Protein AF-A0A517IV45-F1 (afdb_monomer_lite)

Foldseek 3Di:
DVVVVVVVVVVVVVVVVVVVVVVVVVVVVVVVQVVVLVVVQVVCVVPPPPDDHDDWPDWDQDPVRDIDTDD

Secondary structure (DSSP, 8-state):
-HHHHHHHHHHHHHHHHHHHHHHHHHHHHHHHHHHHHHHHHHHHHHHSTT-------EEEE-TTS-EEEE-

Structure (mmCIF, N/CA/C/O backbone):
data_AF-A0A517IV45-F1
#
_entry.id   AF-A0A517IV45-F1
#
loop_
_atom_site.group_PDB
_atom_site.id
_atom_site.type_symbol
_atom_site.label_atom_id
_atom_site.label_alt_id
_atom_site.label_comp_id
_atom_site.label_asym_id
_atom_site.label_entity_id
_atom_site.label_seq_id
_atom_site.pdbx_PDB_ins_code
_atom_site.Cartn_x
_atom_site.Cartn_y
_atom_site.Cartn_z
_atom_site.occupancy
_atom_site.B_iso_or_equiv
_atom_site.auth_seq_id
_atom_site.auth_comp_id
_atom_site.auth_asym_id
_atom_site.auth_atom_id
_atom_site.pdbx_PDB_model_num
ATOM 1 N N . MET A 1 1 ? -20.949 2.810 39.994 1.00 59.72 1 MET A N 1
ATOM 2 C CA . MET A 1 1 ? -19.974 3.826 39.532 1.00 59.72 1 MET A CA 1
ATOM 3 C C 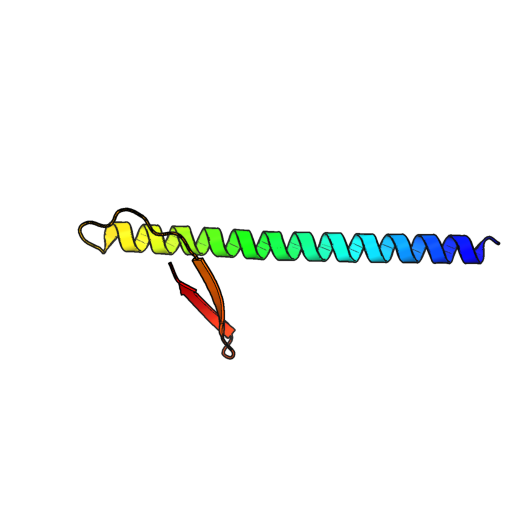. MET A 1 1 ? -18.708 3.192 38.946 1.00 59.72 1 MET A C 1
ATOM 5 O O . MET A 1 1 ? -18.541 3.273 37.740 1.00 59.72 1 MET A O 1
ATOM 9 N N . LYS A 1 2 ? -17.879 2.468 39.720 1.00 64.00 2 LYS A N 1
ATOM 10 C CA . LYS A 1 2 ? -16.589 1.900 39.250 1.00 64.00 2 LYS A CA 1
ATOM 11 C C . LYS A 1 2 ? -16.678 0.947 38.037 1.00 64.00 2 LYS A C 1
ATOM 13 O O . LYS A 1 2 ? -15.872 1.059 37.125 1.00 64.00 2 LYS A O 1
ATOM 18 N N . LYS A 1 3 ? -17.700 0.079 37.965 1.00 71.50 3 LYS A N 1
ATOM 19 C CA . LYS A 1 3 ? -17.909 -0.837 36.818 1.00 71.50 3 LYS A CA 1
ATOM 20 C C . LYS A 1 3 ? -18.182 -0.112 35.487 1.00 71.50 3 LYS A C 1
ATOM 22 O O . LYS A 1 3 ? -17.742 -0.587 34.450 1.00 71.50 3 LYS A O 1
ATOM 27 N N . LYS A 1 4 ? -18.852 1.053 35.514 1.00 78.94 4 LYS A N 1
ATOM 28 C CA . LYS A 1 4 ? -19.082 1.878 34.310 1.00 78.94 4 LYS A CA 1
ATOM 29 C C . LYS A 1 4 ? -17.778 2.507 33.803 1.00 78.94 4 LYS A C 1
ATOM 31 O O . LYS A 1 4 ? -17.553 2.517 32.603 1.00 78.94 4 LYS A O 1
ATOM 36 N N . TYR A 1 5 ? -16.900 2.955 34.706 1.00 87.56 5 TYR A N 1
ATOM 37 C CA . TYR A 1 5 ? -15.569 3.458 34.341 1.00 87.56 5 TYR A CA 1
ATOM 38 C C . TYR A 1 5 ? -14.682 2.371 33.732 1.00 87.56 5 TYR A C 1
ATOM 40 O O . TYR A 1 5 ? -14.048 2.614 32.713 1.00 87.56 5 TYR A O 1
ATOM 48 N N . ILE A 1 6 ? -14.689 1.162 34.303 1.00 90.06 6 ILE A N 1
ATOM 49 C CA . ILE A 1 6 ? -13.975 0.012 33.727 1.00 90.06 6 ILE A CA 1
ATOM 50 C C . ILE A 1 6 ? -14.488 -0.275 32.310 1.00 90.06 6 ILE A C 1
ATOM 52 O O . ILE A 1 6 ? -13.689 -0.450 31.398 1.00 90.06 6 ILE A O 1
ATOM 56 N N . LEU A 1 7 ? -15.809 -0.252 32.105 1.00 90.62 7 LEU A N 1
ATOM 57 C CA . LEU A 1 7 ? -16.401 -0.471 30.785 1.00 90.62 7 LEU A CA 1
ATOM 58 C C . LEU A 1 7 ? -15.963 0.601 29.773 1.00 90.62 7 LEU A C 1
ATOM 60 O O . LEU A 1 7 ? -15.577 0.257 28.661 1.00 90.62 7 LEU A O 1
ATOM 64 N N . ILE A 1 8 ? -15.946 1.879 30.165 1.00 93.12 8 ILE A N 1
ATOM 65 C CA . ILE A 1 8 ? -15.466 2.975 29.306 1.00 93.12 8 ILE A CA 1
ATOM 66 C C . ILE A 1 8 ? -13.988 2.781 28.938 1.00 93.12 8 ILE A C 1
ATOM 68 O O . ILE A 1 8 ? -13.633 2.911 27.770 1.00 93.12 8 ILE A O 1
ATOM 72 N N . ILE A 1 9 ? -13.134 2.426 29.902 1.00 93.75 9 ILE A N 1
ATOM 73 C CA . ILE A 1 9 ? -11.702 2.190 29.658 1.00 93.75 9 ILE A CA 1
ATOM 74 C C . ILE A 1 9 ? -11.501 1.047 28.656 1.00 93.75 9 ILE A C 1
ATOM 76 O O . ILE A 1 9 ? -10.719 1.185 27.719 1.00 93.75 9 ILE A O 1
ATOM 80 N N . VAL A 1 10 ? -12.240 -0.055 28.807 1.00 94.56 10 VAL A N 1
ATOM 81 C CA . VAL A 1 10 ? -12.174 -1.190 27.873 1.00 94.56 10 VAL A CA 1
ATOM 82 C C . VAL A 1 10 ? -12.580 -0.766 26.459 1.00 94.56 10 VAL A C 1
ATOM 84 O O . VAL A 1 10 ? -11.890 -1.108 25.502 1.00 94.56 10 VAL A O 1
ATOM 87 N N . VAL A 1 11 ? -13.646 0.026 26.314 1.00 95.56 11 VAL A N 1
ATOM 88 C CA . VAL A 1 11 ? -14.082 0.540 25.004 1.00 95.56 11 VAL A CA 1
ATOM 89 C C . VAL A 1 11 ? -13.003 1.416 24.362 1.00 95.56 11 VAL A C 1
ATOM 91 O O . VAL A 1 11 ? -12.704 1.245 23.182 1.00 95.56 11 VAL A O 1
ATOM 94 N N . VAL A 1 12 ? -12.370 2.306 25.131 1.00 96.44 12 VAL A N 1
ATOM 95 C CA . VAL A 1 12 ? -11.280 3.163 24.632 1.00 96.44 12 VAL A CA 1
ATOM 96 C C . VAL A 1 12 ? -10.088 2.329 24.155 1.00 96.44 12 VAL A C 1
ATOM 98 O O . VAL A 1 12 ? -9.549 2.598 23.082 1.00 96.44 12 VAL A O 1
ATOM 101 N N . ILE A 1 13 ? -9.709 1.285 24.900 1.00 96.62 13 ILE A N 1
ATOM 102 C CA . ILE A 1 13 ? -8.621 0.376 24.509 1.00 96.62 13 ILE A CA 1
ATOM 103 C C . ILE A 1 13 ? -8.955 -0.338 23.195 1.00 96.62 13 ILE A C 1
ATOM 105 O O . ILE A 1 13 ? -8.115 -0.390 22.299 1.00 96.62 13 ILE A O 1
ATOM 109 N N . ILE A 1 14 ? -10.182 -0.847 23.046 1.00 96.94 14 ILE A N 1
ATOM 110 C CA . ILE A 1 14 ? -10.617 -1.531 21.819 1.00 96.94 14 ILE A CA 1
ATOM 111 C C . ILE A 1 14 ? -10.544 -0.585 20.617 1.00 96.94 14 ILE A C 1
ATOM 113 O O . ILE A 1 14 ? -10.001 -0.961 19.579 1.00 96.94 14 ILE A O 1
ATOM 117 N N . ILE A 1 15 ? -11.031 0.651 20.757 1.00 96.75 15 ILE A N 1
ATOM 118 C CA . ILE A 1 15 ? -10.953 1.656 19.688 1.00 96.75 15 ILE A CA 1
ATOM 119 C C . ILE A 1 15 ? -9.489 1.927 19.320 1.00 96.75 15 ILE A C 1
ATOM 121 O O . ILE A 1 15 ? -9.147 1.923 18.137 1.00 96.75 15 ILE A O 1
ATOM 125 N N . GLY A 1 16 ? -8.613 2.092 20.316 1.00 96.38 16 GLY A N 1
ATOM 126 C CA . GLY A 1 16 ? -7.179 2.285 20.094 1.00 96.38 16 GLY A CA 1
ATOM 127 C C . GLY A 1 16 ? -6.543 1.136 19.306 1.00 96.38 16 GLY A C 1
ATOM 128 O O . GLY A 1 16 ? -5.842 1.376 18.323 1.00 96.38 16 GLY A O 1
ATOM 129 N N . LEU A 1 17 ? -6.845 -0.112 19.673 1.00 96.62 17 LEU A N 1
ATOM 130 C CA . LEU A 1 17 ? -6.341 -1.298 18.974 1.00 96.62 17 LEU A CA 1
ATOM 131 C C . LEU A 1 17 ? -6.816 -1.364 17.516 1.00 96.62 17 LEU A C 1
ATOM 133 O O . LEU A 1 17 ? -6.016 -1.665 16.631 1.00 96.62 17 LEU A O 1
ATOM 137 N N . VAL A 1 18 ? -8.086 -1.041 17.245 1.00 96.12 18 VAL A N 1
ATOM 138 C CA . VAL A 1 18 ? -8.639 -1.032 15.878 1.00 96.12 18 VAL A CA 1
ATOM 139 C C . VAL A 1 18 ? -7.944 0.016 15.006 1.00 96.12 18 VAL A C 1
ATOM 141 O O . VAL A 1 18 ? -7.591 -0.276 13.862 1.00 96.12 18 VAL A O 1
ATOM 144 N N . VAL A 1 19 ? -7.695 1.215 15.543 1.00 95.69 19 VAL A N 1
ATOM 145 C CA . VAL A 1 19 ? -6.996 2.288 14.816 1.00 95.69 19 VAL A CA 1
ATOM 146 C C . VAL A 1 19 ? -5.559 1.884 14.485 1.00 95.69 19 VAL A C 1
ATOM 148 O O . VAL A 1 19 ? -5.133 2.035 13.339 1.00 95.69 19 VAL A O 1
ATOM 151 N N . ILE A 1 20 ? -4.828 1.321 15.453 1.00 95.12 20 ILE A N 1
ATOM 152 C CA . ILE A 1 20 ? -3.446 0.860 15.247 1.00 95.12 20 ILE A CA 1
ATOM 153 C C . ILE A 1 20 ? -3.404 -0.261 14.204 1.00 95.12 20 ILE A C 1
ATOM 155 O O . ILE A 1 20 ? -2.594 -0.206 13.279 1.00 95.12 20 ILE A O 1
ATOM 159 N N . ALA A 1 21 ? -4.300 -1.247 14.302 1.00 94.38 21 ALA A N 1
ATOM 160 C CA . ALA A 1 21 ? -4.372 -2.351 13.348 1.00 94.38 21 ALA A CA 1
ATOM 161 C C . ALA A 1 21 ? -4.667 -1.861 11.921 1.00 94.38 21 ALA A C 1
ATOM 163 O O . ALA A 1 21 ? -4.034 -2.308 10.962 1.00 94.38 21 ALA A O 1
ATOM 164 N N . TYR A 1 22 ? -5.589 -0.906 11.771 1.00 93.50 22 TYR A N 1
ATOM 165 C CA . TYR A 1 22 ? -5.895 -0.302 10.477 1.00 93.50 22 TYR A CA 1
ATOM 166 C C . TYR A 1 22 ? -4.691 0.454 9.897 1.00 93.50 22 TYR A C 1
ATOM 168 O O . TYR A 1 22 ? -4.340 0.249 8.733 1.00 93.50 22 TYR A O 1
ATOM 176 N N . ALA A 1 23 ? -4.030 1.288 10.706 1.00 93.38 23 ALA A N 1
ATOM 177 C CA . ALA A 1 23 ? -2.855 2.048 10.285 1.00 93.38 23 ALA A CA 1
ATOM 178 C C . ALA A 1 23 ? -1.697 1.127 9.867 1.00 93.38 23 ALA A C 1
ATOM 180 O O . ALA A 1 23 ? -1.112 1.319 8.802 1.00 93.38 23 ALA A O 1
ATOM 181 N N . HIS A 1 24 ? -1.422 0.084 10.653 1.00 93.12 24 HIS A N 1
ATOM 182 C CA . HIS A 1 24 ? -0.384 -0.901 10.358 1.00 93.12 24 HIS A CA 1
ATOM 183 C C . HIS A 1 24 ? -0.664 -1.665 9.054 1.00 93.12 24 HIS A C 1
ATOM 185 O O . HIS A 1 24 ? 0.209 -1.776 8.193 1.00 93.12 24 HIS A O 1
ATOM 191 N N . ASN A 1 25 ? -1.903 -2.127 8.852 1.00 90.38 25 ASN A N 1
ATOM 192 C CA . ASN A 1 25 ? -2.295 -2.814 7.619 1.00 90.38 25 ASN A CA 1
ATOM 193 C C . ASN A 1 25 ? -2.197 -1.904 6.390 1.00 90.38 25 ASN A C 1
ATOM 195 O O . ASN A 1 25 ? -1.778 -2.354 5.320 1.00 90.38 25 ASN A O 1
ATOM 199 N N . LYS A 1 26 ? -2.555 -0.622 6.536 1.00 89.81 26 LYS A N 1
ATOM 200 C CA . LYS A 1 26 ? -2.394 0.371 5.472 1.00 89.81 26 LYS A CA 1
ATOM 201 C C . LYS A 1 26 ? -0.917 0.582 5.133 1.00 89.81 26 LYS A C 1
ATOM 203 O O . LYS A 1 26 ? -0.565 0.490 3.965 1.00 89.81 26 LYS A O 1
ATOM 208 N N . GLN A 1 27 ? -0.058 0.763 6.137 1.00 91.38 27 GLN A N 1
ATOM 209 C CA . GLN A 1 27 ? 1.384 0.930 5.935 1.00 91.38 27 GLN A CA 1
ATOM 210 C C . GLN A 1 27 ? 2.005 -0.264 5.199 1.00 91.38 27 GLN A C 1
ATOM 212 O O . GLN A 1 27 ? 2.760 -0.071 4.251 1.00 91.38 27 GLN A O 1
ATOM 217 N N . ILE A 1 28 ? 1.674 -1.498 5.598 1.00 89.88 28 ILE A N 1
ATOM 218 C CA . ILE A 1 28 ? 2.164 -2.708 4.916 1.00 89.88 28 ILE A CA 1
ATOM 219 C C . ILE A 1 28 ? 1.724 -2.720 3.453 1.00 89.88 28 ILE A C 1
ATOM 221 O O . ILE A 1 28 ? 2.523 -3.026 2.567 1.00 89.88 28 ILE A O 1
ATOM 225 N N . LYS A 1 29 ? 0.456 -2.389 3.189 1.00 87.12 29 LYS A N 1
ATOM 226 C CA . LYS A 1 29 ? -0.081 -2.356 1.829 1.00 87.12 29 LYS A CA 1
ATOM 227 C C . LYS A 1 29 ? 0.617 -1.293 0.980 1.00 87.12 29 LYS A C 1
ATOM 229 O O . LYS A 1 29 ? 1.010 -1.598 -0.142 1.00 87.12 29 LYS A O 1
ATOM 234 N N . ASP A 1 30 ? 0.798 -0.090 1.513 1.00 89.12 30 ASP A N 1
ATOM 235 C CA . ASP A 1 30 ? 1.446 1.019 0.809 1.00 89.12 30 ASP A CA 1
ATOM 236 C C . ASP A 1 30 ? 2.922 0.690 0.520 1.00 89.12 30 ASP A C 1
ATOM 238 O O . ASP A 1 30 ? 3.376 0.828 -0.615 1.00 89.12 30 ASP A O 1
ATOM 242 N N . HIS A 1 31 ? 3.640 0.126 1.497 1.00 91.88 31 HIS A N 1
ATOM 243 C CA . HIS A 1 31 ? 5.023 -0.325 1.321 1.00 91.88 31 HIS A CA 1
ATOM 244 C C . HIS A 1 31 ? 5.157 -1.443 0.275 1.00 91.88 31 HIS A C 1
ATOM 246 O O . HIS A 1 31 ? 6.097 -1.462 -0.526 1.00 91.88 31 HIS A O 1
ATOM 252 N N . TYR A 1 32 ? 4.203 -2.379 0.250 1.00 89.62 32 TYR A N 1
ATOM 253 C CA . TYR A 1 32 ? 4.167 -3.423 -0.768 1.00 89.62 32 TYR A CA 1
ATOM 254 C C . TYR A 1 32 ? 3.976 -2.829 -2.168 1.00 89.62 32 TYR A C 1
ATOM 256 O O . TYR A 1 32 ? 4.699 -3.213 -3.087 1.00 89.62 32 TYR A O 1
ATOM 264 N N . ILE A 1 33 ? 3.041 -1.885 -2.332 1.00 89.44 33 ILE A N 1
ATOM 265 C CA . ILE A 1 33 ? 2.786 -1.212 -3.615 1.00 89.44 33 ILE A CA 1
ATOM 266 C C . ILE A 1 33 ? 4.038 -0.470 -4.086 1.00 89.44 33 ILE A C 1
ATOM 268 O O . ILE A 1 33 ? 4.464 -0.690 -5.216 1.00 89.44 33 ILE A O 1
ATOM 272 N N . GLU A 1 34 ? 4.674 0.314 -3.212 1.00 92.50 34 GLU A N 1
ATOM 273 C CA . GLU A 1 34 ? 5.911 1.045 -3.524 1.00 92.50 34 GLU A CA 1
ATOM 274 C C . GLU A 1 34 ? 7.036 0.092 -3.965 1.00 92.50 34 GLU A C 1
ATOM 276 O O . GLU A 1 34 ? 7.775 0.356 -4.916 1.00 92.50 34 GLU A O 1
ATOM 281 N N . THR A 1 35 ? 7.152 -1.062 -3.304 1.00 93.75 35 THR A N 1
ATOM 282 C CA . THR A 1 35 ? 8.140 -2.083 -3.670 1.00 93.75 35 THR A CA 1
ATOM 283 C C . THR A 1 35 ? 7.855 -2.677 -5.051 1.00 93.75 35 THR A C 1
ATOM 285 O O . THR A 1 35 ? 8.787 -2.877 -5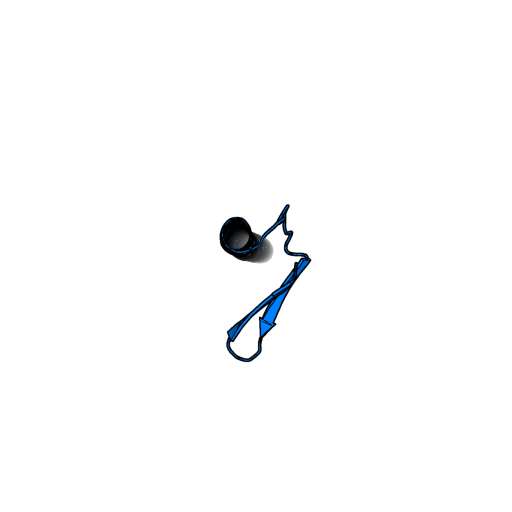.832 1.00 93.75 35 THR A O 1
ATOM 288 N N . GLN A 1 36 ? 6.589 -2.966 -5.374 1.00 92.19 36 GLN A N 1
ATOM 289 C CA . GLN A 1 36 ? 6.214 -3.473 -6.700 1.00 92.19 36 GLN A CA 1
ATOM 290 C C . GLN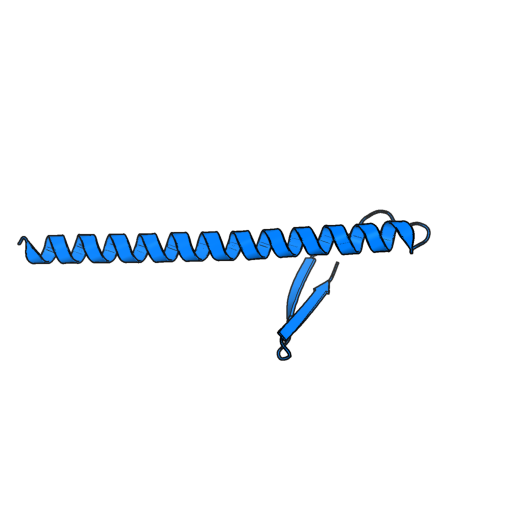 A 1 36 ? 6.419 -2.420 -7.790 1.00 92.19 36 GLN A C 1
ATOM 292 O O . GLN A 1 36 ? 6.932 -2.743 -8.857 1.00 92.19 36 GLN A O 1
ATOM 297 N N . GLU A 1 37 ? 6.083 -1.164 -7.508 1.00 93.31 37 GLU A N 1
ATOM 298 C CA . GLU A 1 37 ? 6.293 -0.036 -8.412 1.00 93.31 37 GLU A CA 1
ATOM 299 C C . GLU A 1 37 ? 7.771 0.113 -8.778 1.00 93.31 37 GLU A C 1
ATOM 301 O O . GLU A 1 37 ? 8.100 0.102 -9.961 1.00 93.31 37 GLU A O 1
ATOM 306 N N . LYS A 1 38 ? 8.677 0.101 -7.789 1.00 94.38 38 LYS A N 1
ATOM 307 C CA . LYS A 1 38 ? 10.132 0.134 -8.032 1.00 94.38 38 LYS A CA 1
ATOM 308 C C . LYS A 1 38 ? 10.622 -1.045 -8.872 1.00 94.38 38 LYS A C 1
ATOM 310 O O . LYS A 1 38 ? 11.506 -0.876 -9.706 1.00 94.38 38 LYS A O 1
ATOM 315 N N . ARG A 1 39 ? 10.072 -2.248 -8.665 1.00 93.69 39 ARG A N 1
ATOM 316 C CA . ARG A 1 39 ? 10.449 -3.441 -9.445 1.00 93.69 39 ARG A CA 1
ATOM 317 C C . ARG A 1 39 ? 10.020 -3.327 -10.907 1.00 93.69 39 ARG A C 1
ATOM 319 O O . ARG A 1 39 ? 10.805 -3.670 -11.787 1.00 93.69 39 ARG A O 1
ATOM 326 N N . ILE A 1 40 ? 8.800 -2.855 -11.159 1.00 93.06 40 ILE A N 1
ATOM 327 C CA . ILE A 1 40 ? 8.274 -2.680 -12.518 1.00 93.06 40 ILE A CA 1
ATOM 328 C C . ILE A 1 40 ? 8.998 -1.532 -13.225 1.00 93.06 40 ILE A C 1
ATOM 330 O O . ILE A 1 40 ? 9.413 -1.704 -14.366 1.00 93.06 40 ILE A O 1
ATOM 334 N N . ASP A 1 41 ? 9.210 -0.406 -12.540 1.00 94.25 41 ASP A N 1
ATOM 335 C CA . ASP A 1 41 ? 9.957 0.741 -13.069 1.00 94.25 41 ASP A CA 1
ATOM 336 C C . ASP A 1 41 ? 11.378 0.334 -13.488 1.00 94.25 41 ASP A C 1
ATOM 338 O O . ASP A 1 41 ? 11.804 0.610 -14.609 1.00 94.25 41 ASP A O 1
ATOM 342 N N . LEU A 1 42 ? 12.074 -0.432 -12.637 1.00 95.44 42 LEU A N 1
ATOM 343 C CA . LEU A 1 42 ? 13.391 -0.984 -12.952 1.00 95.44 42 LEU A CA 1
ATOM 344 C C . LEU A 1 42 ? 13.343 -1.903 -14.179 1.00 95.44 42 LEU A C 1
ATOM 346 O O . LEU A 1 42 ? 14.184 -1.789 -15.068 1.00 95.44 42 LEU A O 1
ATOM 350 N N . PHE A 1 43 ? 12.363 -2.808 -14.241 1.00 95.31 43 PHE A N 1
ATOM 351 C CA . PHE A 1 43 ? 12.197 -3.707 -15.378 1.00 95.31 43 PHE A CA 1
ATOM 352 C C . PHE A 1 43 ? 11.966 -2.922 -16.676 1.00 95.31 43 PHE A C 1
ATOM 354 O O . PHE A 1 43 ? 12.653 -3.165 -17.665 1.00 95.31 43 PHE A O 1
ATOM 361 N N . PHE A 1 44 ? 11.074 -1.933 -16.678 1.00 94.75 44 PHE A N 1
ATOM 362 C CA 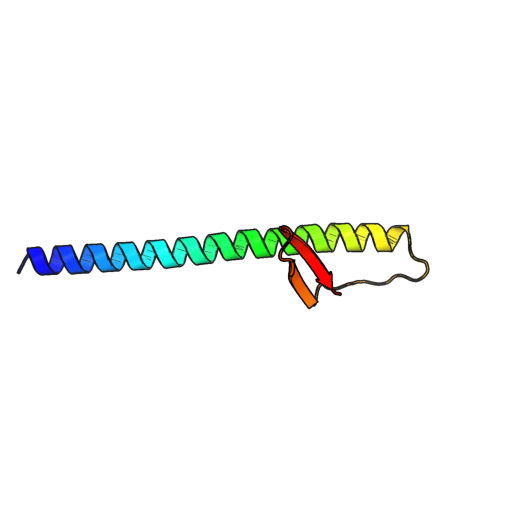. PHE A 1 44 ? 10.807 -1.102 -17.852 1.00 94.75 44 PHE A CA 1
ATOM 363 C C . PHE A 1 44 ? 12.017 -0.281 -18.279 1.00 94.75 44 PHE A C 1
ATOM 365 O O . PHE A 1 44 ? 12.342 -0.270 -19.464 1.00 94.75 44 PHE A O 1
ATOM 372 N N . LYS A 1 45 ? 12.745 0.310 -17.330 1.00 95.31 45 LYS A N 1
ATOM 373 C CA . LYS A 1 45 ? 13.968 1.070 -17.605 1.00 95.31 45 LYS A CA 1
ATOM 374 C C . LYS A 1 45 ? 15.007 0.279 -18.402 1.00 95.31 45 LYS A C 1
ATOM 376 O O . LYS A 1 45 ? 15.694 0.863 -19.233 1.00 95.31 45 LYS A O 1
ATOM 381 N N . TYR A 1 46 ? 15.133 -1.024 -18.150 1.00 96.19 46 TYR A N 1
ATOM 382 C CA . TYR A 1 46 ? 16.108 -1.872 -18.844 1.00 96.19 46 TYR A CA 1
ATOM 383 C C . TYR A 1 46 ? 15.563 -2.582 -20.087 1.00 96.19 46 TYR A C 1
ATOM 385 O O . TYR A 1 46 ? 16.361 -3.070 -20.882 1.00 96.19 46 TYR A O 1
ATOM 393 N N . ASN A 1 47 ? 14.240 -2.662 -20.263 1.00 96.75 47 ASN A N 1
ATOM 394 C CA . ASN A 1 47 ? 13.628 -3.467 -21.327 1.00 96.75 47 ASN A CA 1
ATOM 395 C C . ASN A 1 47 ? 12.852 -2.647 -22.371 1.00 96.75 47 ASN A C 1
ATOM 397 O O . ASN A 1 47 ? 12.525 -3.181 -23.428 1.00 96.75 47 ASN A O 1
ATOM 401 N N . LEU A 1 48 ? 12.544 -1.375 -22.107 1.00 95.69 48 LEU A N 1
ATOM 402 C CA . LEU A 1 48 ? 11.793 -0.514 -23.021 1.00 95.69 48 LEU A CA 1
ATOM 403 C C . LEU A 1 48 ? 12.671 0.624 -23.551 1.00 95.69 48 LEU A C 1
ATOM 405 O O . LEU A 1 48 ? 13.259 1.389 -22.786 1.00 95.69 48 LEU A O 1
ATOM 409 N N . ASN A 1 49 ? 12.704 0.785 -24.875 1.00 94.38 49 ASN A N 1
ATOM 410 C CA . ASN A 1 49 ? 13.338 1.945 -25.499 1.00 94.38 49 ASN A CA 1
ATOM 411 C C . ASN A 1 49 ? 12.526 3.216 -25.220 1.00 94.38 49 ASN A C 1
ATOM 413 O O . ASN A 1 49 ? 11.299 3.206 -25.295 1.00 94.38 49 ASN A O 1
ATOM 417 N N . HIS A 1 50 ? 13.226 4.319 -24.938 1.00 93.69 50 HIS A N 1
ATOM 418 C CA . HIS A 1 50 ? 12.639 5.636 -24.640 1.00 93.69 50 HIS A CA 1
ATOM 419 C C . HIS A 1 50 ? 11.712 5.676 -23.411 1.00 93.69 50 HIS A C 1
ATOM 421 O O . HIS A 1 50 ? 10.846 6.543 -23.307 1.00 93.69 50 HIS A O 1
ATOM 427 N N . TYR A 1 51 ? 11.909 4.767 -22.455 1.00 93.25 51 TYR A N 1
ATOM 428 C CA . TYR A 1 51 ? 11.217 4.814 -21.172 1.00 93.25 51 TYR A CA 1
ATOM 429 C C . TYR A 1 51 ? 11.649 6.024 -20.327 1.00 93.25 51 TYR A C 1
ATOM 431 O O . TYR A 1 51 ? 12.829 6.375 -20.300 1.00 93.25 51 TYR A O 1
ATOM 439 N N . HIS A 1 52 ? 10.701 6.643 -1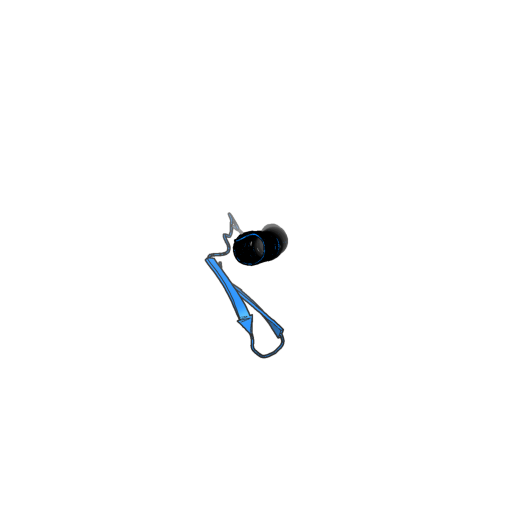9.614 1.00 89.62 52 HIS A N 1
ATOM 440 C CA . HIS A 1 52 ? 10.968 7.798 -18.749 1.00 89.62 52 HIS A CA 1
ATOM 441 C C . HIS A 1 52 ? 10.652 7.504 -17.279 1.00 89.62 52 HIS A C 1
ATOM 443 O O . HIS A 1 52 ? 11.547 7.512 -16.441 1.00 89.62 52 HIS A O 1
ATOM 449 N N . SER A 1 53 ? 9.382 7.236 -16.967 1.00 88.69 53 SER A N 1
ATOM 450 C CA . SER A 1 53 ? 8.925 6.839 -15.633 1.00 88.69 53 SER A CA 1
ATOM 451 C C . SER A 1 53 ? 7.511 6.264 -15.710 1.00 88.69 53 SER A C 1
ATOM 453 O O . SER A 1 53 ? 6.782 6.524 -16.670 1.00 88.69 53 SER A O 1
ATOM 455 N N . MET A 1 54 ? 7.116 5.524 -14.681 1.00 88.69 54 MET A N 1
ATOM 456 C CA . MET A 1 54 ? 5.768 5.006 -14.475 1.00 88.69 54 MET A CA 1
ATOM 457 C C . MET A 1 54 ? 5.363 5.314 -13.036 1.00 88.69 54 MET A C 1
ATOM 459 O O . MET A 1 54 ? 6.195 5.237 -12.134 1.00 88.69 54 MET A O 1
ATOM 463 N N . LYS A 1 55 ? 4.082 5.622 -12.818 1.00 90.69 55 LYS A N 1
ATOM 464 C CA . LYS A 1 55 ? 3.513 5.735 -11.478 1.00 90.69 55 LYS A CA 1
ATOM 465 C C . LYS A 1 55 ? 2.299 4.839 -11.329 1.00 90.69 55 LYS A C 1
ATOM 467 O O . LYS A 1 55 ? 1.405 4.918 -12.157 1.00 90.69 55 LYS A O 1
ATOM 472 N N . VAL A 1 56 ? 2.216 4.036 -10.271 1.00 89.38 56 VAL A N 1
ATOM 473 C CA . VAL A 1 56 ? 1.044 3.172 -10.054 1.00 89.38 56 VAL A CA 1
ATOM 474 C C . VAL A 1 56 ? -0.182 4.018 -9.689 1.00 89.38 56 VAL A C 1
ATOM 476 O O . VAL A 1 56 ? -0.218 4.688 -8.659 1.00 89.38 56 VAL A O 1
ATOM 479 N N . THR A 1 57 ? -1.225 3.955 -10.519 1.00 90.38 57 THR A N 1
ATOM 480 C CA . THR A 1 57 ? -2.518 4.631 -10.301 1.00 90.38 57 THR A CA 1
ATOM 481 C C . THR A 1 57 ? -3.583 3.691 -9.744 1.00 90.38 57 THR A C 1
ATOM 483 O O . THR A 1 57 ? -4.545 4.130 -9.109 1.00 90.38 57 THR A O 1
ATOM 486 N N . SER A 1 58 ? -3.432 2.378 -9.947 1.00 88.56 58 SER A N 1
ATOM 487 C CA . SER A 1 58 ? -4.375 1.388 -9.433 1.00 88.56 58 SER A CA 1
ATOM 488 C C . SER A 1 58 ? -3.693 0.098 -9.012 1.00 88.56 58 SER A C 1
ATOM 490 O O . SER A 1 58 ? -2.892 -0.469 -9.752 1.00 88.56 58 SER A O 1
ATOM 492 N N . PHE A 1 59 ? -4.090 -0.403 -7.844 1.00 87.25 59 PHE A N 1
ATOM 493 C CA . PHE A 1 59 ? -3.641 -1.677 -7.306 1.00 87.25 59 PHE A CA 1
ATOM 494 C C . PHE A 1 59 ? -4.848 -2.458 -6.770 1.00 87.25 59 PHE A C 1
ATOM 496 O O . PHE A 1 59 ? -5.390 -2.144 -5.704 1.00 87.25 59 PHE A O 1
ATOM 503 N N . LYS A 1 60 ? -5.325 -3.448 -7.536 1.00 89.56 60 LYS A N 1
ATOM 504 C CA . LYS A 1 60 ? -6.557 -4.200 -7.237 1.00 89.56 60 LYS A CA 1
ATOM 505 C C . LYS A 1 60 ? -6.277 -5.688 -7.109 1.00 89.56 60 LYS A C 1
ATOM 507 O O . LYS A 1 60 ? -5.708 -6.291 -8.009 1.00 89.56 60 LYS A O 1
ATOM 512 N N . LYS A 1 61 ? -6.731 -6.296 -6.014 1.00 88.00 61 LYS A N 1
ATOM 513 C CA . LYS A 1 61 ? -6.680 -7.750 -5.847 1.00 88.00 61 LYS A CA 1
ATOM 514 C C . LYS A 1 61 ? -7.740 -8.403 -6.733 1.00 88.00 61 LYS A C 1
ATOM 516 O O . LYS A 1 61 ? -8.876 -7.935 -6.771 1.00 88.00 61 LYS A O 1
ATOM 521 N N . ASN A 1 62 ? -7.370 -9.458 -7.444 1.00 87.69 62 AS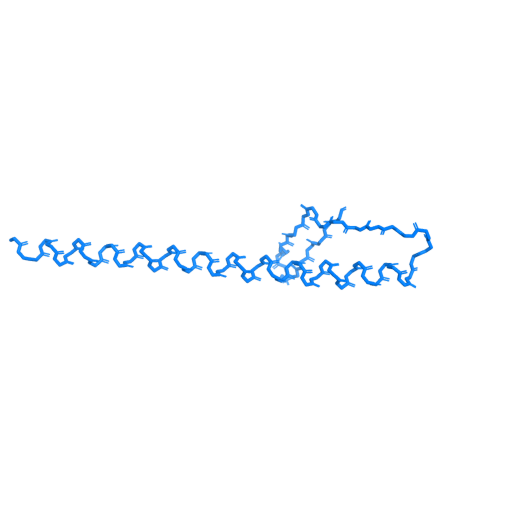N A N 1
ATOM 522 C CA . ASN A 1 62 ? -8.298 -10.258 -8.226 1.00 87.69 62 ASN A CA 1
ATOM 523 C C . ASN A 1 62 ? -8.893 -11.397 -7.368 1.00 87.69 62 ASN A C 1
ATOM 525 O O . ASN A 1 62 ? -8.316 -11.756 -6.335 1.00 87.69 62 ASN A O 1
ATOM 529 N N . PRO A 1 63 ? -10.033 -11.982 -7.778 1.00 89.12 63 PRO A N 1
ATOM 530 C CA . PRO A 1 63 ? -10.661 -13.084 -7.044 1.00 89.12 63 PRO A CA 1
ATOM 531 C C . PRO A 1 63 ? -9.766 -14.324 -6.887 1.00 89.12 63 PRO A C 1
ATOM 533 O O . PRO A 1 63 ? -9.927 -15.075 -5.934 1.00 89.12 63 PRO A O 1
ATOM 536 N N . MET A 1 64 ? -8.790 -14.504 -7.782 1.00 91.44 64 MET A N 1
ATOM 537 C CA . MET A 1 64 ? -7.833 -15.617 -7.781 1.00 91.44 64 MET A CA 1
ATOM 538 C C . MET A 1 64 ? -6.600 -15.355 -6.893 1.00 91.44 64 MET A C 1
ATOM 540 O O . MET A 1 64 ? -5.639 -16.116 -6.924 1.00 91.44 64 MET A O 1
ATOM 544 N N . GLY A 1 65 ? -6.591 -14.268 -6.114 1.00 81.62 65 GLY A N 1
ATOM 545 C CA . GLY A 1 65 ? -5.509 -13.932 -5.184 1.00 81.62 65 GLY A CA 1
ATOM 546 C C . GLY A 1 65 ? -4.331 -13.153 -5.783 1.00 81.62 65 GLY A C 1
ATOM 547 O O . GLY A 1 65 ? -3.478 -12.699 -5.022 1.00 81.62 65 GLY A O 1
ATOM 548 N N . GLY A 1 66 ? -4.303 -12.942 -7.099 1.00 86.75 66 GLY A N 1
ATOM 549 C CA . GLY A 1 66 ? -3.330 -12.089 -7.786 1.00 86.75 66 GLY A CA 1
ATOM 550 C C . GLY A 1 66 ? -3.653 -10.596 -7.676 1.00 86.75 66 GLY A C 1
ATOM 551 O O . GLY A 1 66 ? -4.711 -10.205 -7.181 1.00 86.75 66 GLY A O 1
ATOM 552 N N . TYR A 1 67 ? -2.752 -9.747 -8.170 1.00 86.50 67 TYR A N 1
ATOM 553 C CA . TYR A 1 67 ? -2.926 -8.293 -8.176 1.00 86.50 67 TYR A CA 1
ATOM 554 C C . TYR A 1 67 ? -2.853 -7.730 -9.594 1.00 86.50 67 TYR A C 1
ATOM 556 O O . TYR A 1 67 ? -1.925 -8.015 -10.343 1.00 86.50 67 TYR A O 1
ATOM 564 N N . PHE A 1 68 ? -3.831 -6.899 -9.941 1.00 88.31 68 PHE A N 1
ATOM 565 C CA . PHE A 1 68 ? -3.802 -6.042 -11.114 1.00 88.31 68 PHE A CA 1
ATOM 566 C C . PHE A 1 68 ? -3.177 -4.704 -10.740 1.00 88.31 68 PHE A C 1
ATOM 568 O O . PHE A 1 68 ? -3.701 -3.983 -9.885 1.00 88.31 68 PHE A O 1
ATOM 575 N N . ILE A 1 69 ? -2.075 -4.388 -11.411 1.00 86.81 69 ILE A N 1
ATOM 576 C CA . ILE A 1 69 ? -1.330 -3.142 -11.262 1.00 86.81 69 ILE A CA 1
ATOM 577 C C . ILE A 1 69 ? -1.525 -2.347 -12.549 1.00 86.81 69 ILE A C 1
ATOM 579 O O . ILE A 1 69 ? -1.366 -2.894 -13.640 1.00 86.81 69 ILE A O 1
ATOM 583 N N . LYS A 1 70 ? -1.918 -1.080 -12.425 1.00 85.12 70 LYS A N 1
ATOM 584 C CA . LYS A 1 70 ? -2.025 -0.145 -13.550 1.00 85.12 70 LYS A CA 1
ATOM 585 C C . LYS A 1 70 ? -1.200 1.098 -13.250 1.00 85.12 70 LYS A C 1
ATOM 587 O O . LYS A 1 70 ? -1.258 1.593 -12.121 1.00 85.12 70 LYS A O 1
ATOM 592 N N . GLY A 1 71 ? -0.452 1.547 -14.255 1.00 80.31 71 GLY A N 1
ATOM 593 C CA . GLY A 1 71 ? 0.283 2.808 -14.277 1.00 80.31 71 GLY A CA 1
ATOM 594 C C . GLY A 1 71 ? -0.453 3.828 -15.118 1.00 80.31 71 GLY A C 1
ATOM 595 O O . GLY A 1 71 ? -0.965 3.414 -16.181 1.00 80.31 71 GLY A O 1
#

Radius of gyration: 20.86 Å; chains: 1; bounding box: 36×23×65 Å

pLDDT: mean 90.44, std 6.68, range [59.72, 96.94]

InterPro domains:
  IPR009881 Protein of unknown function DUF1433 [PF07252] (32-71)

Sequence (71 aa):
MKKKYILIIVVVIIIGLVVIAYAHNKQIKDHYIETQEKRIDLFFKYNLNHYHSMKVTSFKKNPMGGYFIKG

Organism: Staphylococcus aureus (NCBI:txid1280)